Protein AF-A0A1F8MVR7-F1 (afdb_monomer_lite)

Secondary structure (DSSP, 8-state):
-HHHHHSHHHHHHTT--HHHHTSHHHHHHHHHHHHHHHHHHHHHHH---SSHHHHHHHHHHHHHHHHHHHHHHHHHHHHHHHHHHHHH-SSS-HHHHHHHHHHHHHHHHHHHHHHHHHHHHHHHHHHHH-HHHHHHT---THHHHHHHHHHHHHTS---------------

Foldseek 3Di:
DAVLCPQPLLVDLLPDALVNLLDPVNLVVLVVRLVVLVVVLVVLVPDDDPDPLCRQLSVLVNQLSVLSNVLSVLSNVLNVVVVVPVV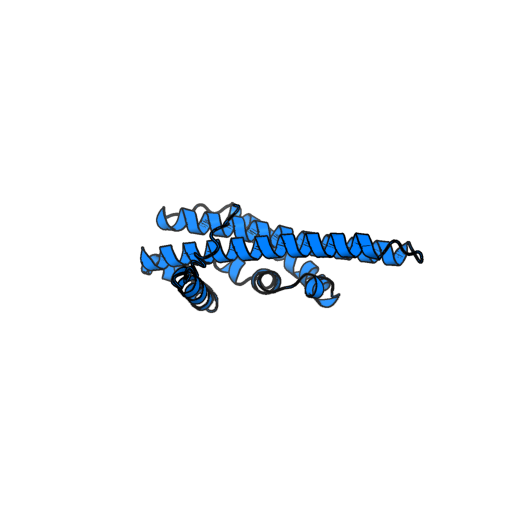PDPDDPPPPSVVVSNVVNRVSSVSNNVSVLSSLQSLVSSCVVPVPVSVVVVHDPVSVVVSVVSVVVVPPPPPPPPPPDDDDDDD

pLDDT: mean 83.25, std 14.8, range [39.56, 96.56]

Radius of gyration: 20.79 Å; chains: 1; bounding box: 49×62×52 Å

Structure (mmCIF, N/CA/C/O backbone):
data_AF-A0A1F8MVR7-F1
#
_entry.id   AF-A0A1F8MVR7-F1
#
loop_
_atom_site.group_PDB
_atom_site.id
_atom_site.type_symbol
_atom_site.label_atom_id
_atom_site.label_alt_id
_atom_site.label_comp_id
_atom_site.label_asym_id
_atom_site.label_entity_id
_atom_site.label_seq_id
_atom_site.pdbx_PDB_ins_code
_atom_site.Cartn_x
_atom_site.Cartn_y
_atom_site.Cartn_z
_atom_site.occupancy
_atom_site.B_iso_or_equiv
_atom_site.auth_seq_id
_atom_site.auth_comp_id
_atom_site.auth_asym_id
_atom_site.auth_atom_id
_atom_site.pdbx_PDB_model_num
ATOM 1 N N . MET A 1 1 ? -8.284 5.533 9.556 1.00 72.38 1 MET A N 1
ATOM 2 C CA . MET A 1 1 ? -8.357 4.084 9.255 1.00 72.38 1 MET A CA 1
ATOM 3 C C . MET A 1 1 ? -8.998 3.783 7.904 1.00 72.38 1 MET A C 1
ATOM 5 O O . MET A 1 1 ? -8.243 3.453 7.001 1.00 72.38 1 MET A O 1
ATOM 9 N N . SER A 1 2 ? -10.323 3.928 7.724 1.00 77.69 2 SER A N 1
ATOM 10 C CA . SER A 1 2 ? -11.008 3.431 6.508 1.00 77.69 2 SER A CA 1
ATOM 11 C C . SER A 1 2 ? -10.460 3.996 5.193 1.00 77.69 2 SER A C 1
ATOM 13 O O . SER A 1 2 ? -10.139 3.233 4.293 1.00 77.69 2 SER A O 1
ATOM 15 N N . LYS A 1 3 ? -10.219 5.313 5.118 1.00 86.56 3 LYS A N 1
ATOM 16 C CA . LYS A 1 3 ? -9.783 5.986 3.879 1.00 86.56 3 LYS A CA 1
ATOM 17 C C . LYS A 1 3 ? -8.527 5.386 3.229 1.00 86.56 3 LYS A C 1
ATOM 19 O O . LYS A 1 3 ? -8.451 5.320 2.011 1.00 86.56 3 LYS A O 1
ATOM 24 N N . VAL A 1 4 ? -7.540 4.946 4.019 1.00 88.00 4 VAL A N 1
ATOM 25 C CA . VAL A 1 4 ? -6.324 4.307 3.472 1.00 88.00 4 VAL A CA 1
ATOM 26 C C . VAL A 1 4 ? -6.638 2.920 2.916 1.00 88.00 4 VAL A C 1
ATOM 28 O O . VAL A 1 4 ? -6.083 2.527 1.898 1.00 88.00 4 VAL A O 1
ATOM 31 N N . LEU A 1 5 ? -7.532 2.178 3.569 1.00 88.00 5 LEU A N 1
ATOM 32 C CA . LEU A 1 5 ? -7.948 0.846 3.129 1.00 88.00 5 LEU A CA 1
ATOM 33 C C . LEU A 1 5 ? -8.877 0.900 1.906 1.00 88.00 5 LEU A C 1
ATOM 35 O O . LEU A 1 5 ? -8.863 -0.027 1.107 1.00 88.00 5 LEU A O 1
ATOM 39 N N . GLU A 1 6 ? -9.636 1.984 1.745 1.00 89.81 6 GLU A N 1
ATOM 40 C CA . GLU A 1 6 ? -10.480 2.267 0.570 1.00 89.81 6 GLU A CA 1
ATOM 41 C C . GLU A 1 6 ? -9.682 2.792 -0.622 1.00 89.81 6 GLU A C 1
ATOM 43 O O . GLU A 1 6 ? -10.161 2.748 -1.752 1.00 89.81 6 GLU A O 1
ATOM 48 N N . HIS A 1 7 ? -8.479 3.313 -0.378 1.00 91.81 7 HIS A N 1
ATOM 49 C CA . HIS A 1 7 ? -7.679 3.926 -1.421 1.00 91.81 7 HIS A CA 1
ATOM 50 C C . HIS A 1 7 ? -7.282 2.896 -2.485 1.00 91.81 7 HIS A C 1
ATOM 52 O O . HIS A 1 7 ? -6.774 1.822 -2.164 1.00 91.81 7 HIS A O 1
ATOM 58 N N . GLU A 1 8 ? -7.432 3.254 -3.760 1.00 90.00 8 GLU A N 1
ATOM 59 C CA . GLU A 1 8 ? -7.213 2.348 -4.897 1.00 90.00 8 GLU A CA 1
ATOM 60 C C . GLU A 1 8 ? -5.823 1.693 -4.867 1.00 90.00 8 GLU A C 1
ATOM 62 O O . GLU A 1 8 ? -5.710 0.472 -4.976 1.00 90.00 8 GLU A O 1
ATOM 67 N N . LEU A 1 9 ? -4.769 2.474 -4.586 1.00 91.44 9 LEU A N 1
ATOM 68 C CA . LEU A 1 9 ? -3.404 1.940 -4.459 1.00 91.44 9 LEU A CA 1
ATOM 69 C C . LEU A 1 9 ? -3.240 0.902 -3.345 1.00 91.44 9 LEU A C 1
ATOM 71 O O . LEU A 1 9 ? -2.382 0.034 -3.455 1.00 91.44 9 LEU A O 1
ATOM 75 N N . SER A 1 10 ? -4.044 0.963 -2.283 1.00 90.81 10 SER A N 1
ATOM 76 C CA . SER A 1 10 ? -3.985 -0.018 -1.197 1.00 90.81 10 SER A CA 1
ATOM 77 C C . SER A 1 10 ? -4.421 -1.399 -1.679 1.00 90.81 10 SER A C 1
ATOM 79 O O . SER A 1 10 ? -3.714 -2.391 -1.482 1.00 90.81 10 SER A O 1
ATOM 81 N N . GLY A 1 11 ? -5.555 -1.463 -2.380 1.00 88.00 11 GLY A N 1
ATOM 82 C CA . GLY A 1 11 ? -6.069 -2.702 -2.967 1.00 88.00 11 GLY A CA 1
ATOM 83 C C . GLY A 1 11 ? -5.257 -3.189 -4.170 1.00 88.00 11 GLY A C 1
ATOM 84 O O . GLY A 1 11 ? -5.140 -4.395 -4.385 1.00 88.00 11 GLY A O 1
ATOM 85 N N . PHE A 1 12 ? -4.692 -2.266 -4.945 1.00 91.56 12 PHE A N 1
ATOM 86 C CA . PHE A 1 12 ? -3.836 -2.587 -6.082 1.00 91.56 12 PHE A CA 1
ATOM 87 C C . PHE A 1 12 ? -2.488 -3.167 -5.627 1.00 91.56 12 PHE A C 1
ATOM 89 O O . PHE A 1 12 ? -2.185 -4.325 -5.910 1.00 91.56 12 PHE A O 1
ATOM 96 N N . LEU A 1 13 ? -1.716 -2.424 -4.825 1.00 92.38 13 LEU A N 1
ATOM 97 C CA . LEU A 1 13 ? -0.363 -2.825 -4.416 1.00 92.38 13 LEU A CA 1
ATOM 98 C C . LEU A 1 13 ? -0.340 -4.038 -3.484 1.00 92.38 13 LEU A C 1
ATOM 100 O O . LEU A 1 13 ? 0.631 -4.786 -3.481 1.00 92.38 13 LEU A O 1
ATOM 104 N N . SER A 1 14 ? -1.398 -4.270 -2.703 1.00 86.56 14 SER A N 1
ATOM 105 C CA . SER A 1 14 ? -1.476 -5.463 -1.847 1.00 86.56 14 SER A CA 1
ATOM 106 C C . SER A 1 14 ? -1.547 -6.776 -2.634 1.00 86.56 14 SER A C 1
ATOM 108 O O . SER A 1 14 ? -1.221 -7.824 -2.078 1.00 86.56 14 SER A O 1
ATOM 110 N N . ARG A 1 15 ? -1.925 -6.727 -3.918 1.00 88.00 15 ARG A N 1
ATOM 111 C CA . ARG A 1 15 ? -2.085 -7.901 -4.794 1.00 88.00 15 ARG A CA 1
ATOM 112 C C . ARG A 1 15 ? -1.180 -7.884 -6.027 1.00 88.00 15 ARG A C 1
ATOM 114 O O . ARG A 1 15 ? -1.085 -8.900 -6.703 1.00 88.00 15 ARG A O 1
ATOM 121 N N . ALA A 1 16 ? -0.527 -6.761 -6.315 1.00 91.81 16 ALA A N 1
ATOM 122 C CA . ALA A 1 16 ? 0.364 -6.619 -7.460 1.00 91.81 16 ALA A CA 1
ATOM 123 C C . ALA A 1 16 ? 1.596 -7.533 -7.355 1.00 91.81 16 ALA A C 1
ATOM 125 O O . ALA A 1 16 ? 2.045 -7.830 -6.248 1.00 91.81 16 ALA A O 1
ATOM 126 N N . SER A 1 17 ? 2.150 -7.930 -8.502 1.00 91.12 17 SER A N 1
ATOM 127 C CA . SER A 1 17 ? 3.505 -8.483 -8.665 1.00 91.12 17 SER A CA 1
ATOM 128 C C . SER A 1 17 ? 4.441 -7.430 -9.266 1.00 91.12 17 SER A C 1
ATOM 130 O O . SER A 1 17 ? 3.968 -6.429 -9.813 1.00 91.12 17 SER A O 1
ATOM 132 N N . ALA A 1 18 ? 5.754 -7.653 -9.212 1.00 88.94 18 ALA A N 1
ATOM 133 C CA . ALA A 1 18 ? 6.728 -6.789 -9.876 1.00 88.94 18 ALA A CA 1
ATOM 134 C C . ALA A 1 18 ? 6.449 -6.667 -11.382 1.00 88.94 18 ALA A C 1
ATOM 136 O O . ALA A 1 18 ? 6.470 -5.558 -11.912 1.00 88.94 18 ALA A O 1
ATOM 137 N N . ASP A 1 19 ? 6.080 -7.770 -12.039 1.00 87.38 19 ASP A N 1
ATOM 138 C CA . ASP A 1 19 ? 5.710 -7.770 -13.458 1.00 87.38 19 ASP A CA 1
ATOM 139 C C . ASP A 1 19 ? 4.508 -6.863 -13.733 1.00 87.38 19 ASP A C 1
ATOM 141 O O . ASP A 1 19 ? 4.540 -6.049 -14.654 1.00 87.38 19 ASP A O 1
ATOM 145 N N . THR A 1 20 ? 3.468 -6.936 -12.894 1.00 89.19 20 THR A N 1
ATOM 146 C CA . THR A 1 20 ? 2.275 -6.087 -13.046 1.00 89.19 20 THR A CA 1
ATOM 147 C C . THR A 1 20 ? 2.659 -4.608 -12.981 1.00 89.19 20 THR A C 1
ATOM 149 O O . THR A 1 20 ? 2.225 -3.812 -13.811 1.00 89.19 20 THR A O 1
ATOM 152 N N . LEU A 1 21 ? 3.530 -4.247 -12.035 1.00 90.19 21 LEU A N 1
ATOM 153 C CA . LEU A 1 21 ? 3.960 -2.866 -11.802 1.00 90.19 21 LEU A CA 1
ATOM 154 C C . LEU A 1 21 ? 4.910 -2.314 -12.864 1.00 90.19 21 LEU A C 1
ATOM 156 O O . LEU A 1 21 ? 5.133 -1.108 -12.886 1.00 90.19 21 LEU A O 1
ATOM 160 N N . SER A 1 22 ? 5.435 -3.166 -13.743 1.00 84.00 22 SER A N 1
ATOM 161 C CA . SER A 1 22 ? 6.260 -2.747 -14.879 1.00 84.00 22 SER A CA 1
ATOM 162 C C . SER A 1 22 ? 5.449 -2.307 -16.107 1.00 84.00 22 SER A C 1
ATOM 164 O O . SER A 1 22 ? 6.031 -1.843 -17.083 1.00 84.00 22 SER A O 1
ATOM 166 N N . SER A 1 23 ? 4.119 -2.454 -16.076 1.00 88.00 23 SER A N 1
ATOM 167 C CA . SER A 1 23 ? 3.235 -2.054 -17.178 1.00 88.00 23 SER A CA 1
ATOM 168 C C . SER A 1 23 ? 2.931 -0.553 -17.182 1.00 88.00 23 SER A C 1
ATOM 170 O O . SER A 1 23 ? 2.698 0.041 -16.128 1.00 88.00 23 SER A O 1
ATOM 172 N N . ASP A 1 24 ? 2.828 0.039 -18.376 1.00 85.75 24 ASP A N 1
ATOM 173 C CA . ASP A 1 24 ? 2.521 1.466 -18.560 1.00 85.75 24 ASP A CA 1
ATOM 174 C C . ASP A 1 24 ? 1.202 1.880 -17.878 1.00 85.75 24 ASP A C 1
ATOM 176 O O . ASP A 1 24 ? 1.114 2.947 -17.270 1.00 85.75 24 ASP A O 1
ATOM 180 N N . GLU A 1 25 ? 0.180 1.016 -17.911 1.00 89.88 25 GLU A N 1
ATOM 181 C CA . GLU A 1 25 ? -1.105 1.251 -17.234 1.00 89.88 25 GLU A CA 1
ATOM 182 C C . GLU A 1 25 ? -0.932 1.363 -15.712 1.00 89.88 25 GLU A C 1
ATOM 184 O O . GLU A 1 25 ? -1.475 2.266 -15.069 1.00 89.88 25 GLU A O 1
ATOM 189 N N . SER A 1 26 ? -0.130 0.470 -15.129 1.00 90.12 26 SER A N 1
ATOM 190 C CA . SER A 1 26 ? 0.151 0.485 -13.694 1.00 90.12 26 SER A CA 1
ATOM 191 C C . SER A 1 26 ? 0.964 1.712 -13.298 1.00 90.12 26 SER A C 1
ATOM 193 O O . SER A 1 26 ? 0.691 2.323 -12.264 1.00 90.12 26 SER A O 1
ATOM 195 N N . VAL A 1 27 ? 1.926 2.112 -14.130 1.00 89.00 27 VAL A N 1
ATOM 196 C CA . VAL A 1 27 ? 2.727 3.325 -13.931 1.00 89.00 27 VAL A CA 1
ATOM 197 C C . VAL A 1 27 ? 1.842 4.574 -13.969 1.00 89.00 27 VAL A C 1
ATOM 199 O O . VAL A 1 27 ? 1.921 5.406 -13.061 1.00 89.00 27 VAL A O 1
ATOM 202 N N . ALA A 1 28 ? 0.936 4.684 -14.944 1.00 90.50 28 ALA A N 1
ATOM 203 C CA . ALA A 1 28 ? -0.021 5.787 -15.024 1.00 90.50 28 ALA A CA 1
ATOM 204 C C . ALA A 1 28 ? -0.907 5.866 -13.766 1.00 90.50 28 ALA A C 1
ATOM 206 O O . ALA A 1 28 ? -1.027 6.929 -13.149 1.00 90.50 28 ALA A O 1
ATOM 207 N N . MET A 1 29 ? -1.446 4.727 -13.313 1.00 92.81 29 MET A N 1
ATOM 208 C CA . MET A 1 29 ? -2.224 4.653 -12.073 1.00 92.81 29 MET A CA 1
ATOM 209 C C . MET A 1 29 ? -1.408 5.103 -10.851 1.00 92.81 29 MET A C 1
ATOM 211 O O . MET A 1 29 ? -1.917 5.832 -9.993 1.00 92.81 29 MET A O 1
ATOM 215 N N . LEU A 1 30 ? -0.140 4.690 -10.753 1.00 93.12 30 LEU A N 1
ATOM 216 C CA . LEU A 1 30 ? 0.751 5.095 -9.666 1.00 93.12 30 LEU A CA 1
ATOM 217 C C . LEU A 1 30 ? 0.952 6.614 -9.646 1.00 93.12 30 LEU A C 1
ATOM 219 O O . LEU A 1 30 ? 0.810 7.219 -8.582 1.00 93.12 30 LEU A O 1
ATOM 223 N N . TYR A 1 31 ? 1.208 7.245 -10.794 1.00 90.12 31 TYR A N 1
ATOM 224 C CA . TYR A 1 31 ? 1.357 8.701 -10.879 1.00 90.12 31 TYR A CA 1
ATOM 225 C C . TYR A 1 31 ? 0.099 9.451 -10.434 1.00 90.12 31 TYR A C 1
ATOM 227 O O . TYR A 1 31 ? 0.186 10.386 -9.631 1.00 90.12 31 TYR A O 1
ATOM 235 N N . GLU A 1 32 ? -1.074 9.029 -10.907 1.00 92.44 32 GLU A N 1
ATOM 236 C CA . GLU A 1 32 ? -2.337 9.697 -10.583 1.00 92.44 32 GLU A CA 1
ATOM 237 C C . GLU A 1 32 ? -2.707 9.565 -9.103 1.00 92.44 32 GLU A C 1
ATOM 239 O O . GLU A 1 32 ? -3.164 10.519 -8.464 1.00 92.44 32 GLU A O 1
ATOM 244 N N . LYS A 1 33 ? -2.514 8.371 -8.538 1.00 92.38 33 LYS A N 1
ATOM 245 C CA . LYS A 1 33 ? -3.071 8.018 -7.230 1.00 92.38 33 LYS A CA 1
ATOM 246 C C . LYS A 1 33 ? -2.073 8.179 -6.082 1.00 92.38 33 LYS A C 1
ATOM 248 O O . LYS A 1 33 ? -2.491 8.215 -4.923 1.00 92.38 33 LYS A O 1
ATOM 253 N N . LEU A 1 34 ? -0.773 8.336 -6.349 1.00 90.06 34 LEU A N 1
ATOM 254 C CA . LEU A 1 34 ? 0.228 8.506 -5.288 1.00 90.06 34 LEU A CA 1
ATOM 255 C C . LEU A 1 34 ? 0.054 9.827 -4.533 1.00 90.06 34 LEU A C 1
ATOM 257 O O . LEU A 1 34 ? 0.158 9.858 -3.307 1.00 90.06 34 LEU A O 1
ATOM 261 N N . ARG A 1 35 ? -0.244 10.925 -5.234 1.00 88.25 35 ARG A N 1
ATOM 262 C CA . ARG A 1 35 ? -0.389 12.246 -4.602 1.00 88.25 35 ARG A CA 1
ATOM 263 C C . ARG A 1 35 ? -1.536 12.291 -3.576 1.00 88.25 35 ARG A C 1
ATOM 265 O O . ARG A 1 35 ? -1.281 12.729 -2.451 1.00 88.25 35 ARG A O 1
ATOM 272 N N . PRO A 1 36 ? -2.761 11.819 -3.884 1.00 88.50 36 PRO A N 1
ATOM 273 C CA . PRO A 1 36 ? -3.814 11.664 -2.877 1.00 88.50 36 PRO A CA 1
ATOM 274 C C . PRO A 1 36 ? -3.398 10.786 -1.687 1.00 88.50 36 PRO A C 1
ATOM 276 O O . PRO A 1 36 ? -3.704 11.116 -0.540 1.00 88.50 36 PRO A O 1
ATOM 279 N N . LEU A 1 37 ? -2.640 9.711 -1.931 1.00 88.44 37 LEU A N 1
ATOM 280 C CA . LEU A 1 37 ? -2.164 8.821 -0.872 1.00 88.44 37 LEU A CA 1
ATOM 281 C C . LEU A 1 37 ? -1.172 9.503 0.085 1.00 88.44 37 LEU A C 1
ATOM 283 O O . LEU A 1 37 ? -1.216 9.243 1.287 1.00 88.44 37 LEU A O 1
ATOM 287 N N . VAL A 1 38 ? -0.311 10.403 -0.405 1.00 88.44 38 VAL A N 1
ATOM 288 C CA . VAL A 1 38 ? 0.596 11.194 0.454 1.00 88.44 38 VAL A CA 1
ATOM 289 C C . VAL A 1 38 ? -0.189 12.043 1.448 1.00 88.44 38 VAL A C 1
ATOM 291 O O . VAL A 1 38 ? 0.156 12.086 2.628 1.00 88.44 38 VAL A O 1
ATOM 294 N N . MET A 1 39 ? -1.272 12.678 0.998 1.00 89.25 39 MET A N 1
ATOM 295 C CA . MET A 1 39 ? -2.127 13.481 1.875 1.00 89.25 39 MET A CA 1
ATOM 296 C C . MET A 1 39 ? -2.762 12.619 2.971 1.00 89.25 39 MET A C 1
ATOM 298 O O . MET A 1 39 ? -2.746 12.996 4.143 1.00 89.25 39 MET A O 1
ATOM 302 N N . LEU A 1 40 ? -3.249 11.428 2.606 1.00 86.94 40 LEU A N 1
ATOM 303 C CA . LEU A 1 40 ? -3.799 10.467 3.563 1.00 86.94 40 LEU A CA 1
ATOM 304 C C . LEU A 1 40 ? -2.743 9.953 4.548 1.00 86.94 40 LEU A C 1
ATOM 306 O O . LEU A 1 40 ? -3.049 9.785 5.725 1.00 86.94 40 LEU A O 1
ATOM 310 N N . LYS A 1 41 ? -1.500 9.731 4.105 1.00 89.00 41 LYS A N 1
ATOM 311 C CA . LYS A 1 41 ? -0.394 9.350 4.994 1.00 89.00 41 LYS A CA 1
ATOM 312 C C . LYS A 1 41 ? -0.175 10.405 6.078 1.00 89.00 41 LYS A C 1
ATOM 314 O O . LYS A 1 41 ? -0.104 10.046 7.250 1.00 89.00 41 LYS A O 1
A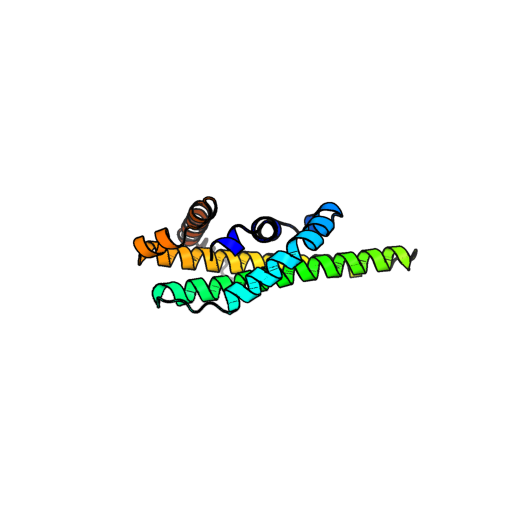TOM 319 N N . THR A 1 42 ? -0.114 11.680 5.699 1.00 87.88 42 THR A N 1
ATOM 320 C CA . THR A 1 42 ? 0.042 12.791 6.649 1.00 87.88 42 THR A CA 1
ATOM 321 C C . THR A 1 42 ? -1.141 12.877 7.616 1.00 87.88 42 THR A C 1
ATOM 323 O O . THR A 1 42 ? -0.939 13.076 8.811 1.00 87.88 42 THR A O 1
ATOM 326 N N . GLU A 1 43 ? -2.373 12.671 7.129 1.00 87.62 43 GLU A N 1
ATOM 327 C CA . GLU A 1 43 ? -3.569 12.611 7.981 1.00 87.62 43 GLU A CA 1
ATOM 328 C C . GLU A 1 43 ? -3.427 11.499 9.029 1.00 87.62 43 GLU A C 1
ATOM 330 O O . GLU A 1 43 ? -3.566 11.763 10.221 1.00 87.62 43 GLU A O 1
ATOM 335 N N . VAL A 1 44 ? -3.072 10.277 8.617 1.00 86.81 44 VAL A N 1
ATOM 336 C CA . VAL A 1 44 ? -2.905 9.144 9.541 1.00 86.81 44 VAL A CA 1
ATOM 337 C C . VAL A 1 44 ? -1.774 9.387 10.546 1.00 86.81 44 VAL A C 1
ATOM 339 O O . VAL A 1 44 ? -1.957 9.107 11.724 1.00 86.81 44 VAL A O 1
ATOM 342 N N . GLU A 1 45 ? -0.644 9.967 10.129 1.00 86.81 45 GLU A N 1
ATOM 343 C CA . GLU A 1 45 ? 0.479 10.313 11.023 1.00 86.81 45 GLU A CA 1
ATOM 344 C C . GLU A 1 45 ? 0.121 11.381 12.072 1.00 86.81 45 GLU A C 1
ATOM 346 O O . GLU A 1 45 ? 0.779 11.463 13.110 1.00 86.81 45 GLU A O 1
ATOM 351 N N . SER A 1 46 ? -0.928 12.173 11.834 1.00 85.25 46 SER A N 1
ATOM 352 C CA . SER A 1 46 ? -1.390 13.216 12.758 1.00 85.25 46 SER A CA 1
ATOM 353 C C . SER A 1 46 ? -2.422 12.737 13.787 1.00 85.25 46 SER A C 1
ATOM 355 O O . SER A 1 46 ? -2.683 13.433 14.773 1.00 85.25 46 SER A O 1
ATOM 357 N N . ILE A 1 47 ? -3.017 11.559 13.581 1.00 81.31 47 ILE A N 1
ATOM 358 C CA . ILE A 1 47 ? -4.064 11.029 14.454 1.00 81.31 47 ILE A CA 1
ATOM 359 C C . ILE A 1 47 ? -3.425 10.409 15.696 1.00 81.31 47 ILE A C 1
ATOM 361 O O . ILE A 1 47 ? -2.453 9.664 15.619 1.00 81.31 47 ILE A O 1
ATOM 365 N N . ARG A 1 48 ? -4.006 10.693 16.866 1.00 79.38 48 ARG A N 1
ATOM 366 C CA . ARG A 1 48 ? -3.732 9.935 18.090 1.00 79.38 48 ARG A CA 1
ATOM 367 C C . ARG A 1 48 ? -4.928 9.039 18.406 1.00 79.38 48 ARG A C 1
ATOM 369 O O . ARG A 1 48 ? -6.053 9.548 18.450 1.00 79.38 48 ARG A O 1
ATOM 376 N N . PRO A 1 49 ? -4.723 7.734 18.639 1.00 80.31 49 PRO A N 1
ATOM 377 C CA . PRO A 1 49 ? -5.811 6.833 18.985 1.00 80.31 49 PRO A CA 1
ATOM 378 C C . PRO A 1 49 ? -6.415 7.242 20.333 1.00 80.31 49 PRO A C 1
ATOM 380 O O . PRO A 1 49 ? -5.706 7.451 21.314 1.00 80.31 49 PRO A O 1
ATOM 383 N N . GLN A 1 50 ? -7.743 7.369 20.374 1.00 75.62 50 GLN A N 1
ATOM 384 C CA . GLN A 1 50 ? -8.485 7.794 21.571 1.00 75.62 50 GLN A CA 1
ATOM 385 C C . GLN A 1 50 ? -8.598 6.687 22.628 1.00 75.62 50 GLN A C 1
ATOM 387 O O . GLN A 1 50 ? -8.832 6.968 23.798 1.00 75.62 50 GLN A O 1
ATOM 392 N N . SER A 1 51 ? -8.457 5.428 22.207 1.00 81.06 51 SER A N 1
ATOM 393 C CA . SER A 1 51 ? -8.570 4.245 23.055 1.00 81.06 51 SER A CA 1
ATOM 394 C C . SER A 1 51 ? -7.274 3.449 23.012 1.00 81.06 51 SER A C 1
ATOM 396 O O . SER A 1 51 ? -6.697 3.248 21.940 1.00 81.06 51 SER A O 1
ATOM 398 N N . GLN A 1 52 ? -6.863 2.935 24.169 1.00 81.81 52 GLN A N 1
ATOM 399 C CA . GLN A 1 52 ? -5.722 2.031 24.283 1.00 81.81 52 GLN A CA 1
ATOM 400 C C . GLN A 1 52 ? -5.931 0.751 23.457 1.00 81.81 52 GLN A C 1
ATOM 402 O O . GLN A 1 52 ? -4.982 0.261 22.853 1.00 81.81 52 GLN A O 1
ATOM 407 N N . THR A 1 53 ? -7.179 0.283 23.324 1.00 83.81 53 THR A N 1
ATOM 408 C CA . THR A 1 53 ? -7.552 -0.863 22.476 1.00 83.81 53 THR A CA 1
ATOM 409 C C . THR A 1 53 ? -7.213 -0.630 21.000 1.00 83.81 53 THR A C 1
ATOM 411 O O . THR A 1 53 ? -6.899 -1.577 20.288 1.00 83.81 53 THR A O 1
ATOM 414 N N . LEU A 1 54 ? -7.234 0.624 20.528 1.00 88.75 54 LEU A N 1
ATOM 415 C CA . LEU A 1 54 ? -6.926 0.970 19.135 1.00 88.75 54 LEU A CA 1
ATOM 416 C C . LEU A 1 54 ? -5.454 1.289 18.892 1.00 88.75 54 LEU A C 1
ATOM 418 O O . LEU A 1 54 ? -5.052 1.361 17.733 1.00 88.75 54 LEU A O 1
ATOM 422 N N . ALA A 1 55 ? -4.650 1.481 19.939 1.00 90.12 55 ALA A N 1
ATOM 423 C CA . ALA A 1 55 ? -3.286 1.975 19.789 1.00 90.12 55 ALA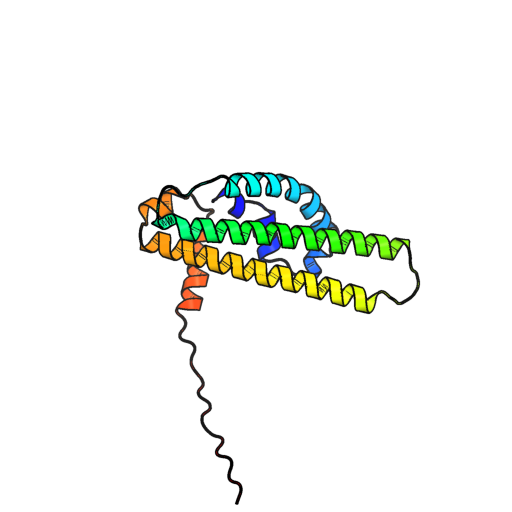 A CA 1
ATOM 424 C C . ALA A 1 55 ? -2.415 1.059 18.915 1.00 90.12 55 ALA A C 1
ATOM 426 O O . ALA A 1 55 ? -1.678 1.529 18.051 1.00 90.12 55 ALA A O 1
ATOM 427 N N . GLU A 1 56 ? -2.544 -0.257 19.082 1.00 90.88 56 GLU A N 1
ATOM 428 C CA . GLU A 1 56 ? -1.779 -1.226 18.293 1.00 90.88 56 GLU A CA 1
ATOM 429 C C . GLU A 1 56 ? -2.272 -1.340 16.847 1.00 90.88 56 GLU A C 1
ATOM 431 O O . GLU A 1 56 ? -1.465 -1.489 15.927 1.00 90.88 56 GLU A O 1
ATOM 436 N N . ALA A 1 57 ? -3.587 -1.249 16.633 1.00 92.19 57 ALA A N 1
ATOM 437 C CA . ALA A 1 57 ? -4.174 -1.273 15.298 1.00 92.19 57 ALA A CA 1
ATOM 438 C C . ALA A 1 57 ? -3.821 0.001 14.510 1.00 92.19 57 ALA A C 1
ATOM 440 O O . ALA A 1 57 ? -3.536 -0.066 13.315 1.00 92.19 57 ALA A O 1
ATOM 441 N N . ASP A 1 58 ? -3.762 1.148 15.189 1.00 91.81 58 ASP A N 1
ATOM 442 C CA . ASP A 1 58 ? -3.307 2.418 14.626 1.00 91.81 58 ASP A CA 1
ATOM 443 C C . ASP A 1 58 ? -1.811 2.381 14.268 1.00 91.81 58 ASP A C 1
ATOM 445 O O . ASP A 1 58 ? -1.428 2.696 13.140 1.00 91.81 58 ASP A O 1
ATOM 449 N N . ALA A 1 59 ? -0.960 1.864 15.161 1.00 92.25 59 ALA A N 1
ATOM 450 C CA . ALA A 1 59 ? 0.459 1.661 14.870 1.00 92.25 59 ALA A CA 1
ATOM 451 C C . ALA A 1 59 ? 0.684 0.710 13.676 1.00 92.25 59 ALA A C 1
ATOM 453 O O . ALA A 1 59 ? 1.552 0.953 12.829 1.00 92.25 59 ALA A O 1
ATOM 454 N N . ALA A 1 60 ? -0.111 -0.360 13.574 1.00 93.62 60 ALA A N 1
ATOM 455 C CA . ALA A 1 60 ? -0.071 -1.271 12.433 1.00 93.62 60 ALA A CA 1
ATOM 456 C C . ALA A 1 60 ? -0.523 -0.583 11.134 1.00 93.62 60 ALA A C 1
ATOM 458 O O . ALA A 1 60 ? 0.116 -0.770 10.096 1.00 93.62 60 ALA A O 1
ATOM 459 N N . LEU A 1 61 ? -1.556 0.266 11.190 1.00 93.81 61 LEU A N 1
ATOM 460 C CA . LEU A 1 61 ? -2.000 1.060 10.045 1.00 93.81 61 LEU A CA 1
ATOM 461 C C . LEU A 1 61 ? -0.908 2.025 9.580 1.00 93.81 61 LEU A C 1
ATOM 463 O O . LEU A 1 61 ? -0.653 2.122 8.380 1.00 93.81 61 LEU A O 1
ATOM 467 N N . LEU A 1 62 ? -0.253 2.726 10.505 1.00 93.50 62 LEU A N 1
ATOM 468 C CA . LEU A 1 62 ? 0.859 3.623 10.194 1.00 93.50 62 LEU A CA 1
ATOM 469 C C . LEU A 1 62 ? 1.985 2.878 9.477 1.00 93.50 62 LEU A C 1
ATOM 471 O O . LEU A 1 62 ? 2.499 3.346 8.460 1.00 93.50 62 LEU A O 1
ATOM 475 N N . HIS A 1 63 ? 2.351 1.696 9.976 1.00 94.94 63 HIS A N 1
ATOM 476 C CA . HIS A 1 63 ? 3.369 0.870 9.336 1.00 94.94 63 HIS A CA 1
ATOM 477 C C . HIS A 1 63 ? 2.941 0.412 7.933 1.00 94.94 63 HIS A C 1
ATOM 479 O O . HIS A 1 63 ? 3.720 0.552 6.990 1.00 94.94 63 HIS A O 1
ATOM 485 N N . PHE A 1 64 ? 1.704 -0.066 7.770 1.00 95.75 64 PHE A N 1
ATOM 486 C CA . PHE A 1 64 ? 1.152 -0.448 6.468 1.00 95.75 64 PHE A CA 1
ATOM 487 C C . PHE A 1 64 ? 1.138 0.728 5.478 1.00 95.75 64 PHE A C 1
ATOM 489 O O . PHE A 1 64 ? 1.614 0.597 4.353 1.00 95.75 64 PHE A O 1
ATOM 496 N N . THR A 1 65 ? 0.702 1.908 5.919 1.00 94.56 65 THR A N 1
ATOM 497 C CA . THR A 1 65 ? 0.654 3.129 5.096 1.00 94.56 65 THR A CA 1
ATOM 498 C C . THR A 1 65 ? 2.048 3.550 4.626 1.00 94.56 65 THR A C 1
ATOM 500 O O . THR A 1 65 ? 2.240 3.896 3.461 1.00 94.56 65 THR A O 1
ATOM 503 N N . LYS A 1 66 ? 3.060 3.466 5.501 1.00 94.06 66 LYS A N 1
ATOM 504 C CA . LYS A 1 66 ? 4.460 3.720 5.123 1.00 94.06 66 LYS A CA 1
ATOM 505 C C . LYS A 1 66 ? 4.952 2.722 4.075 1.00 94.06 66 LYS A C 1
ATOM 507 O O . LYS A 1 66 ? 5.624 3.121 3.129 1.00 94.06 66 LYS A O 1
ATOM 512 N N . ARG A 1 67 ? 4.609 1.438 4.220 1.00 95.81 67 ARG A N 1
ATOM 513 C CA . ARG A 1 67 ? 4.980 0.393 3.252 1.00 95.81 67 ARG A CA 1
ATOM 514 C C . ARG A 1 67 ? 4.315 0.589 1.899 1.00 95.81 67 ARG A C 1
ATOM 516 O O . ARG A 1 67 ? 4.996 0.427 0.894 1.00 95.81 67 ARG A O 1
ATOM 523 N N . LEU A 1 68 ? 3.042 0.987 1.875 1.00 94.94 68 LEU A N 1
ATOM 524 C CA . LEU A 1 68 ? 2.333 1.313 0.635 1.00 94.94 68 LEU A CA 1
ATOM 525 C C . LEU A 1 68 ? 3.075 2.390 -0.150 1.00 94.94 68 LEU A C 1
ATOM 527 O O . LEU A 1 68 ? 3.320 2.229 -1.341 1.00 94.94 68 LEU A O 1
ATOM 531 N N . PHE A 1 69 ? 3.473 3.461 0.538 1.00 93.44 69 PHE A N 1
ATOM 532 C CA . PHE A 1 69 ? 4.208 4.552 -0.087 1.00 93.44 69 PHE A CA 1
ATOM 533 C C . PHE A 1 69 ? 5.571 4.100 -0.625 1.00 93.44 69 PHE A C 1
ATOM 535 O O . PHE A 1 69 ? 5.916 4.430 -1.753 1.00 93.44 69 PHE A O 1
ATOM 542 N N . LEU A 1 70 ? 6.329 3.319 0.152 1.00 93.88 70 LEU A N 1
ATOM 543 C CA . LEU A 1 70 ? 7.630 2.804 -0.285 1.00 93.88 70 LEU A CA 1
ATOM 544 C C . LEU A 1 70 ? 7.513 1.884 -1.506 1.00 93.88 70 LEU A C 1
ATOM 546 O O . LEU A 1 70 ? 8.320 2.004 -2.422 1.00 93.88 70 LEU A O 1
ATOM 550 N N . ALA A 1 71 ? 6.508 1.007 -1.544 1.00 95.25 71 ALA A N 1
ATOM 551 C CA . ALA A 1 71 ? 6.265 0.136 -2.690 1.00 95.25 71 ALA A CA 1
ATOM 552 C C . ALA A 1 71 ? 5.879 0.945 -3.939 1.00 95.25 71 ALA A C 1
ATOM 554 O O . ALA A 1 71 ? 6.456 0.738 -5.002 1.00 95.25 71 ALA A O 1
ATOM 555 N N . ALA A 1 72 ? 4.964 1.910 -3.802 1.00 94.44 72 ALA A N 1
ATOM 556 C CA . ALA A 1 72 ? 4.581 2.794 -4.902 1.00 94.44 72 ALA A CA 1
ATOM 557 C C . ALA A 1 72 ? 5.773 3.609 -5.427 1.00 94.44 72 ALA A C 1
ATOM 559 O O . ALA A 1 72 ? 5.964 3.739 -6.632 1.00 94.44 72 ALA A O 1
ATOM 560 N N . HIS A 1 73 ? 6.591 4.140 -4.517 1.00 92.69 73 HIS A N 1
ATOM 561 C CA . HIS A 1 73 ? 7.773 4.916 -4.868 1.00 92.69 73 HIS A CA 1
ATOM 562 C C . HIS A 1 73 ? 8.821 4.065 -5.592 1.00 92.69 73 HIS A C 1
ATOM 564 O O . HIS A 1 73 ? 9.334 4.495 -6.619 1.00 92.69 73 HIS A O 1
ATOM 570 N N . GLN A 1 74 ? 9.094 2.848 -5.107 1.00 94.31 74 GLN A N 1
ATOM 571 C CA . GLN A 1 74 ? 10.021 1.928 -5.771 1.00 94.31 74 GLN A CA 1
ATOM 572 C C . GLN A 1 74 ? 9.550 1.565 -7.183 1.00 94.31 74 GLN A C 1
ATOM 574 O O . GLN A 1 74 ? 10.363 1.539 -8.101 1.00 94.31 74 GLN A O 1
ATOM 579 N N . ALA A 1 75 ? 8.249 1.329 -7.374 1.00 93.56 75 ALA A N 1
ATOM 580 C CA . ALA A 1 75 ? 7.691 1.034 -8.691 1.00 93.56 75 ALA A CA 1
ATOM 581 C C . ALA A 1 75 ? 7.909 2.193 -9.681 1.00 93.56 75 ALA A C 1
ATOM 583 O O . ALA A 1 75 ? 8.333 1.970 -10.812 1.00 93.56 75 ALA A O 1
ATOM 584 N N . LEU A 1 76 ? 7.695 3.438 -9.238 1.00 92.81 76 LEU A N 1
ATOM 585 C CA . LEU A 1 76 ? 7.952 4.623 -10.062 1.00 92.81 76 LEU A CA 1
ATOM 586 C C . LEU A 1 76 ? 9.442 4.815 -10.372 1.00 92.81 76 LEU A C 1
ATOM 588 O O . LEU A 1 76 ? 9.778 5.136 -11.508 1.00 92.81 76 LEU A O 1
ATOM 592 N N . LEU A 1 77 ? 10.335 4.600 -9.398 1.00 91.88 77 LEU A N 1
ATOM 593 C CA . LEU A 1 77 ? 11.785 4.660 -9.629 1.00 91.88 77 LEU A CA 1
ATOM 594 C C . LEU A 1 77 ? 12.216 3.649 -10.694 1.00 91.88 77 LEU A C 1
ATOM 596 O O . LEU A 1 77 ? 12.891 4.023 -11.649 1.00 91.88 77 LEU A O 1
ATOM 600 N N . ASN A 1 78 ? 11.745 2.406 -10.576 1.00 91.56 78 ASN A N 1
ATOM 601 C CA . ASN A 1 78 ? 12.037 1.362 -11.552 1.00 91.56 78 ASN A CA 1
ATOM 602 C C . ASN A 1 78 ? 11.565 1.752 -12.965 1.00 91.56 78 ASN A C 1
ATOM 604 O O . ASN A 1 78 ? 12.262 1.463 -13.935 1.00 91.56 78 ASN A O 1
ATOM 608 N N . SER A 1 79 ? 10.406 2.414 -13.082 1.00 89.62 79 SER A N 1
ATOM 609 C CA . SER A 1 79 ? 9.879 2.895 -14.366 1.00 89.62 79 SER A CA 1
ATOM 610 C C . SER A 1 79 ? 10.756 3.985 -14.983 1.00 89.62 79 SER A C 1
ATOM 612 O O . SER A 1 79 ? 11.093 3.904 -16.160 1.00 89.62 79 SER A O 1
ATOM 614 N N . ILE A 1 80 ? 11.158 4.984 -14.191 1.00 88.44 80 ILE A N 1
ATOM 615 C CA . ILE A 1 80 ? 12.015 6.089 -14.654 1.00 88.44 80 ILE A CA 1
ATOM 616 C C . ILE A 1 80 ? 13.376 5.556 -15.115 1.00 88.44 80 ILE A C 1
ATOM 618 O O . ILE A 1 80 ? 13.888 5.954 -16.158 1.00 88.44 80 ILE A O 1
ATOM 622 N N . GLU A 1 81 ? 13.967 4.635 -14.354 1.00 86.56 81 GLU A N 1
ATOM 623 C CA . GLU A 1 81 ? 15.232 3.996 -14.725 1.00 86.56 81 GLU A CA 1
ATOM 624 C C . GLU A 1 81 ? 15.100 3.199 -16.031 1.00 86.56 81 GLU A C 1
ATOM 626 O O . GLU A 1 81 ? 15.973 3.293 -16.892 1.00 86.56 81 GLU A O 1
ATOM 631 N N . ALA A 1 82 ? 13.990 2.477 -16.219 1.00 85.50 82 ALA A N 1
ATOM 632 C CA . ALA A 1 82 ? 13.738 1.719 -17.443 1.00 85.50 82 ALA A CA 1
ATOM 633 C C . ALA A 1 82 ? 13.547 2.628 -18.672 1.00 85.50 82 ALA A C 1
ATOM 635 O O . ALA A 1 82 ? 13.985 2.283 -19.769 1.00 85.50 82 ALA A O 1
ATOM 636 N N . GLU A 1 83 ? 12.913 3.792 -18.516 1.00 84.69 83 GLU A N 1
ATOM 637 C CA . GLU A 1 83 ? 12.806 4.797 -19.582 1.00 84.69 83 GLU A CA 1
ATOM 638 C C . GLU A 1 83 ? 14.167 5.408 -19.935 1.00 84.69 83 GLU A C 1
ATOM 640 O O . GLU A 1 83 ? 14.511 5.509 -21.115 1.00 84.69 83 GLU A O 1
ATOM 645 N N . ASN A 1 84 ? 14.969 5.757 -18.925 1.00 83.31 84 ASN A N 1
ATOM 646 C CA . ASN A 1 84 ? 16.309 6.303 -19.131 1.00 83.31 84 ASN A CA 1
ATOM 647 C C . ASN A 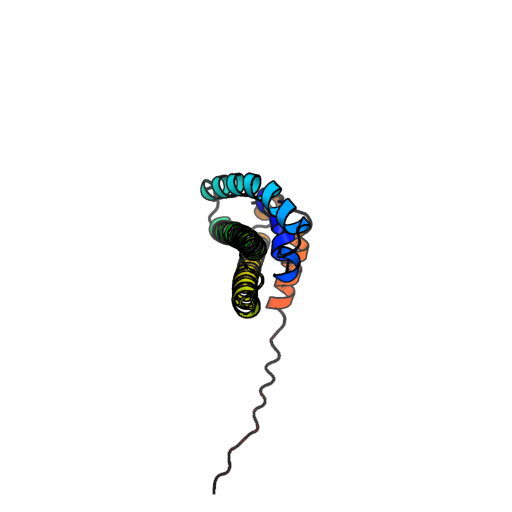1 84 ? 17.214 5.311 -19.878 1.00 83.31 84 ASN A C 1
ATOM 649 O O . ASN A 1 84 ? 17.896 5.707 -20.822 1.00 83.31 84 ASN A O 1
ATOM 653 N N . GLU A 1 85 ? 17.175 4.022 -19.526 1.00 77.12 85 GLU A N 1
ATOM 654 C CA . GLU A 1 85 ? 17.906 2.956 -20.229 1.00 77.12 85 GLU A CA 1
ATOM 655 C C . GLU A 1 85 ? 17.509 2.856 -21.706 1.00 77.12 85 GLU A C 1
ATOM 657 O O . GLU A 1 85 ? 18.384 2.888 -22.574 1.00 77.12 85 GLU A O 1
ATOM 662 N N . LYS A 1 86 ? 16.200 2.820 -22.004 1.00 76.12 86 LYS A N 1
ATOM 663 C CA . LYS A 1 86 ? 15.684 2.800 -23.388 1.00 76.12 86 LYS A CA 1
ATOM 664 C C . LYS A 1 86 ? 16.185 3.987 -24.211 1.00 76.12 86 LYS A C 1
ATOM 666 O O . LYS A 1 86 ? 16.345 3.871 -25.421 1.00 76.12 86 LYS A O 1
ATOM 671 N N . SER A 1 87 ? 16.406 5.132 -23.566 1.00 74.69 87 SER A N 1
ATOM 672 C CA . SER A 1 87 ? 16.885 6.346 -24.227 1.00 74.69 87 SER A CA 1
ATOM 673 C C . SER A 1 87 ? 18.409 6.419 -24.394 1.00 74.69 87 SER A C 1
ATOM 675 O O . SER A 1 87 ? 18.883 7.309 -25.102 1.00 74.69 87 SER A O 1
ATOM 677 N N . HIS A 1 88 ? 19.188 5.554 -23.726 1.00 66.12 88 HIS A N 1
ATOM 678 C CA . HIS A 1 88 ? 20.648 5.704 -23.606 1.00 66.12 88 HIS A CA 1
ATOM 679 C C . HIS A 1 88 ? 21.484 4.495 -24.068 1.00 66.12 88 HIS A C 1
ATOM 681 O O . HIS A 1 88 ? 22.680 4.686 -24.276 1.00 66.12 88 HIS A O 1
ATOM 687 N N . PHE A 1 89 ? 20.917 3.297 -24.285 1.00 57.56 89 PHE A N 1
ATOM 688 C CA . PHE A 1 89 ? 21.704 2.110 -24.673 1.00 57.56 89 PHE A CA 1
ATOM 689 C C . PHE A 1 89 ? 21.014 1.177 -25.693 1.00 57.56 89 PHE A C 1
ATOM 691 O O . PHE A 1 89 ? 19.884 0.747 -25.480 1.00 57.56 89 PHE A O 1
ATOM 698 N N . GLU A 1 90 ? 21.747 0.803 -26.758 1.00 56.28 90 GLU A N 1
ATOM 699 C CA . GLU A 1 90 ? 21.502 -0.390 -27.604 1.00 56.28 90 GLU A CA 1
ATOM 700 C C . GLU A 1 90 ? 22.353 -1.613 -27.172 1.00 56.28 90 GLU A C 1
ATOM 702 O O . GLU A 1 90 ? 22.189 -2.696 -27.726 1.00 56.28 90 GLU A O 1
ATOM 707 N N . GLU A 1 91 ? 23.248 -1.485 -26.179 1.00 51.84 91 GLU A N 1
ATOM 708 C CA . GLU A 1 91 ? 24.168 -2.560 -25.762 1.00 51.84 91 GLU A CA 1
ATOM 709 C C . GLU A 1 91 ? 23.811 -3.202 -24.404 1.00 51.84 91 GLU A C 1
ATOM 711 O O . GLU A 1 91 ? 23.316 -2.562 -23.477 1.00 51.84 91 GLU A O 1
ATOM 716 N N . ASP A 1 92 ? 24.100 -4.503 -24.332 1.00 51.34 92 ASP A N 1
ATOM 717 C CA . ASP A 1 92 ? 23.573 -5.603 -23.505 1.00 51.34 92 ASP A CA 1
ATOM 718 C C . ASP A 1 92 ? 23.739 -5.527 -21.960 1.00 51.34 92 ASP A C 1
ATOM 720 O O . ASP A 1 92 ? 23.955 -6.534 -21.288 1.00 51.34 92 ASP A O 1
ATOM 724 N N . LEU A 1 93 ? 23.587 -4.353 -21.340 1.00 54.66 93 LEU A N 1
ATOM 725 C CA . LEU A 1 93 ? 23.574 -4.184 -19.869 1.00 54.66 93 LEU A CA 1
ATOM 726 C C . LEU A 1 93 ? 22.195 -4.458 -19.220 1.00 54.66 93 LEU A C 1
ATOM 728 O O . LEU A 1 93 ? 22.024 -4.305 -18.010 1.00 54.66 93 LEU A O 1
ATOM 732 N N . SER A 1 94 ? 21.193 -4.853 -20.013 1.00 59.84 94 SER A N 1
ATOM 733 C CA . SER A 1 94 ? 19.774 -4.823 -19.615 1.00 59.84 94 SER A CA 1
ATOM 734 C C . SER A 1 94 ? 19.326 -5.941 -18.660 1.00 59.84 94 SER A C 1
ATOM 736 O O . SER A 1 94 ? 18.318 -5.780 -17.971 1.00 59.84 94 SER A O 1
ATOM 738 N N . GLY A 1 95 ? 20.054 -7.061 -18.587 1.00 65.00 95 GLY A N 1
ATOM 739 C CA . GLY A 1 95 ? 19.656 -8.234 -17.798 1.00 65.00 95 GLY A CA 1
ATOM 740 C C . GLY A 1 95 ? 19.792 -8.035 -16.285 1.00 65.00 95 GLY A C 1
ATOM 741 O O . GLY A 1 95 ? 18.803 -8.075 -15.557 1.00 65.00 95 GLY A O 1
ATOM 742 N N . GLU A 1 96 ? 21.007 -7.757 -15.806 1.00 73.25 96 GLU A N 1
ATOM 743 C CA . GLU A 1 96 ? 21.308 -7.705 -14.364 1.00 73.25 96 GLU A CA 1
ATOM 744 C C . GLU A 1 96 ? 20.589 -6.556 -13.632 1.00 73.25 96 GLU A C 1
ATOM 746 O O . GLU A 1 96 ? 20.119 -6.716 -12.500 1.00 73.25 96 GLU A O 1
ATOM 751 N N . LEU A 1 97 ? 20.454 -5.391 -14.279 1.00 72.81 97 LEU A N 1
ATOM 752 C CA . LEU A 1 97 ? 19.714 -4.249 -13.728 1.00 72.81 97 LEU A CA 1
ATOM 753 C C . LEU A 1 97 ? 18.212 -4.538 -13.650 1.00 72.81 97 LEU A C 1
ATOM 755 O O . LEU A 1 97 ? 17.571 -4.234 -12.639 1.00 72.81 97 LEU A O 1
ATOM 759 N N . ARG A 1 98 ? 17.641 -5.173 -14.683 1.00 74.69 98 ARG A N 1
ATOM 760 C CA . ARG A 1 98 ? 16.239 -5.606 -14.680 1.00 74.69 98 ARG A CA 1
ATOM 761 C C . ARG A 1 98 ? 15.973 -6.618 -13.567 1.00 74.69 98 ARG A C 1
ATOM 763 O O . ARG A 1 98 ? 14.991 -6.446 -12.842 1.00 74.69 98 ARG A O 1
ATOM 770 N N . ASP A 1 99 ? 16.859 -7.592 -13.386 1.00 80.88 99 ASP A N 1
ATOM 771 C CA . ASP A 1 99 ? 16.754 -8.593 -12.321 1.00 80.88 99 ASP A CA 1
ATOM 772 C C . ASP A 1 99 ? 16.839 -7.946 -10.932 1.00 80.88 99 ASP A C 1
ATOM 774 O O . ASP A 1 99 ? 16.029 -8.236 -10.048 1.00 80.88 99 ASP A O 1
ATOM 778 N N . THR A 1 100 ? 17.752 -6.987 -10.754 1.00 86.38 100 THR A N 1
ATOM 779 C CA . THR A 1 100 ? 17.899 -6.238 -9.497 1.00 86.38 100 THR A CA 1
ATOM 780 C C . THR A 1 100 ? 16.648 -5.414 -9.176 1.00 86.38 100 THR A C 1
ATOM 782 O O . THR A 1 100 ? 16.142 -5.465 -8.051 1.00 86.38 100 THR A O 1
ATOM 785 N N . ARG A 1 101 ? 16.095 -4.684 -10.155 1.00 88.50 101 ARG A N 1
ATOM 786 C CA . ARG A 1 101 ? 14.853 -3.905 -9.987 1.00 88.50 101 ARG A CA 1
ATOM 787 C C . ARG A 1 101 ? 13.659 -4.791 -9.653 1.00 88.50 101 ARG A C 1
ATOM 789 O O . ARG A 1 101 ? 12.883 -4.449 -8.756 1.00 88.50 10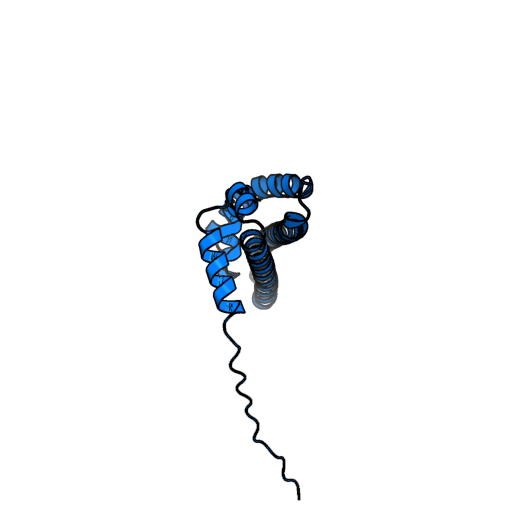1 ARG A O 1
ATOM 796 N N . GLY A 1 102 ? 13.525 -5.917 -10.355 1.00 89.06 102 GLY A N 1
ATOM 797 C CA . GLY A 1 102 ? 12.488 -6.914 -10.100 1.00 89.06 102 GLY A CA 1
ATOM 798 C C . GLY A 1 102 ? 12.578 -7.459 -8.676 1.00 89.06 102 GLY A C 1
ATOM 799 O O . GLY A 1 102 ? 11.593 -7.424 -7.937 1.00 89.06 102 GLY A O 1
ATOM 800 N N . PHE A 1 103 ? 13.780 -7.850 -8.246 1.00 91.44 103 PHE A N 1
ATOM 801 C CA . PHE A 1 103 ? 14.034 -8.318 -6.884 1.00 91.44 103 PHE A CA 1
ATOM 802 C C . PHE A 1 103 ? 13.678 -7.270 -5.818 1.00 91.44 103 PHE A C 1
ATOM 804 O O . PHE A 1 103 ? 12.970 -7.579 -4.857 1.00 91.44 103 PHE A O 1
ATOM 811 N N . LEU A 1 104 ? 14.132 -6.021 -5.979 1.00 92.44 104 LEU A N 1
ATOM 812 C CA . LEU A 1 104 ? 13.832 -4.942 -5.032 1.00 92.44 104 LEU A CA 1
ATOM 813 C C . LEU A 1 104 ? 12.327 -4.660 -4.945 1.00 92.44 104 LEU A C 1
ATOM 815 O O . LEU A 1 104 ? 11.806 -4.436 -3.849 1.00 92.44 104 LEU A O 1
ATOM 819 N N . MET A 1 105 ? 11.622 -4.700 -6.077 1.00 95.12 105 MET A N 1
ATOM 820 C CA . MET A 1 105 ? 10.175 -4.512 -6.116 1.00 95.12 105 MET A CA 1
ATOM 821 C C . MET A 1 105 ? 9.444 -5.643 -5.388 1.00 95.12 105 MET A C 1
ATOM 823 O O . MET A 1 105 ? 8.619 -5.370 -4.513 1.00 95.12 105 MET A O 1
ATOM 827 N N . GLU A 1 106 ? 9.786 -6.902 -5.671 1.00 94.50 106 GLU A N 1
ATOM 828 C CA . GLU A 1 106 ? 9.213 -8.056 -4.967 1.00 94.50 106 GLU A CA 1
ATOM 829 C C . GLU A 1 106 ? 9.470 -7.983 -3.460 1.00 94.50 106 GLU A C 1
ATOM 831 O O . GLU A 1 106 ? 8.562 -8.186 -2.650 1.00 94.50 106 GLU A O 1
ATOM 836 N N . TRP A 1 107 ? 10.680 -7.591 -3.056 1.00 94.88 107 TRP A N 1
ATOM 837 C CA . TRP A 1 107 ? 11.003 -7.403 -1.647 1.00 94.88 107 TRP A CA 1
ATOM 838 C C . TRP A 1 107 ? 10.106 -6.353 -0.973 1.00 94.88 107 TRP A C 1
ATOM 840 O O . TRP A 1 107 ? 9.628 -6.571 0.147 1.00 94.88 107 TRP A O 1
ATOM 850 N N . GLN A 1 108 ? 9.815 -5.228 -1.637 1.00 96.00 108 GLN A N 1
ATOM 851 C CA . GLN A 1 108 ? 8.879 -4.231 -1.103 1.00 96.00 108 GLN A CA 1
ATOM 852 C C . GLN A 1 108 ? 7.449 -4.777 -1.007 1.00 96.00 108 GLN A C 1
ATOM 854 O O . GLN A 1 108 ? 6.778 -4.542 0.003 1.00 96.00 108 GLN A O 1
ATOM 859 N N . LEU A 1 109 ? 6.993 -5.535 -2.009 1.00 95.94 109 LEU A N 1
ATOM 860 C CA . LEU A 1 109 ? 5.651 -6.126 -2.036 1.00 95.94 109 LEU A CA 1
ATOM 861 C C . LEU A 1 109 ? 5.453 -7.157 -0.926 1.00 95.94 109 LEU A C 1
ATOM 863 O O . LEU A 1 109 ? 4.443 -7.112 -0.223 1.00 95.94 109 LEU A O 1
ATOM 867 N N . VAL A 1 110 ? 6.434 -8.027 -0.686 1.00 95.44 110 VAL A N 1
ATOM 868 C CA . VAL A 1 110 ? 6.399 -8.986 0.430 1.00 95.44 110 VAL A CA 1
ATOM 869 C C . VAL A 1 110 ? 6.249 -8.258 1.766 1.00 95.44 110 VAL A C 1
ATOM 871 O O . VAL A 1 110 ? 5.390 -8.597 2.582 1.00 95.44 110 VAL A O 1
ATOM 874 N N . ARG A 1 111 ? 7.032 -7.198 1.993 1.00 95.56 111 ARG A N 1
ATOM 875 C CA . ARG A 1 111 ? 6.960 -6.425 3.245 1.00 95.56 111 ARG A CA 1
ATOM 876 C C . ARG A 1 111 ? 5.664 -5.636 3.386 1.00 95.56 111 ARG A C 1
ATOM 878 O O . ARG A 1 111 ? 5.209 -5.416 4.510 1.00 95.56 111 ARG A O 1
ATOM 885 N N . LEU A 1 112 ? 5.086 -5.197 2.273 1.00 96.56 112 LEU A N 1
ATOM 886 C CA . LEU A 1 112 ? 3.774 -4.569 2.243 1.00 96.56 112 LEU A CA 1
ATOM 887 C C . LEU A 1 112 ? 2.676 -5.557 2.656 1.00 96.56 112 LEU A C 1
ATOM 889 O O . LEU A 1 112 ? 1.878 -5.230 3.536 1.00 96.56 112 LEU A O 1
ATOM 893 N N . ARG A 1 113 ? 2.665 -6.762 2.072 1.00 94.94 113 ARG A N 1
ATOM 894 C CA . ARG A 1 113 ? 1.697 -7.823 2.398 1.00 94.94 113 ARG A CA 1
ATOM 895 C C . ARG A 1 113 ? 1.793 -8.229 3.871 1.00 94.94 113 ARG A C 1
ATOM 897 O O . ARG A 1 113 ? 0.793 -8.153 4.577 1.00 94.94 113 ARG A O 1
ATOM 904 N N . ALA A 1 114 ? 3.003 -8.453 4.384 1.00 94.44 114 ALA A N 1
ATOM 905 C CA . ALA A 1 114 ? 3.219 -8.746 5.804 1.00 94.44 114 ALA A CA 1
ATOM 906 C C . ALA A 1 114 ? 2.738 -7.612 6.737 1.00 94.44 114 ALA A C 1
ATOM 908 O O . ALA A 1 114 ? 2.178 -7.847 7.809 1.00 94.44 114 ALA A O 1
ATOM 909 N N . ALA A 1 115 ? 2.931 -6.346 6.346 1.00 95.75 115 ALA A N 1
ATOM 910 C CA . ALA A 1 115 ? 2.411 -5.215 7.116 1.00 95.75 115 ALA A CA 1
ATOM 911 C C . ALA A 1 115 ? 0.875 -5.167 7.112 1.00 95.75 115 ALA A C 1
ATOM 913 O O . ALA A 1 115 ? 0.272 -4.788 8.119 1.00 95.75 115 ALA A O 1
ATOM 914 N N . ARG A 1 116 ? 0.254 -5.569 6.000 1.00 95.00 116 ARG A N 1
ATOM 915 C CA . ARG A 1 116 ? -1.197 -5.661 5.856 1.00 95.00 116 ARG A CA 1
ATOM 916 C C . ARG A 1 116 ? -1.784 -6.780 6.705 1.00 95.00 116 ARG A C 1
ATOM 918 O O . ARG A 1 116 ? -2.723 -6.528 7.448 1.00 95.00 116 ARG A O 1
ATOM 925 N N . GLU A 1 117 ? -1.203 -7.971 6.656 1.00 94.19 117 GLU A N 1
ATOM 926 C CA . GLU A 1 117 ? -1.593 -9.106 7.502 1.00 94.19 117 GLU A CA 1
ATOM 927 C C . GLU A 1 117 ? -1.533 -8.735 8.984 1.00 94.19 117 GLU A C 1
ATOM 929 O O . GLU A 1 117 ? -2.494 -8.946 9.724 1.00 94.19 117 GLU A O 1
ATOM 934 N N . ARG A 1 118 ? -0.453 -8.068 9.413 1.00 93.81 118 ARG A N 1
ATOM 935 C CA . ARG A 1 118 ? -0.339 -7.565 10.787 1.00 93.81 118 ARG A CA 1
ATOM 936 C C . ARG A 1 118 ? -1.457 -6.582 11.142 1.00 93.81 118 ARG A C 1
ATOM 938 O O . ARG A 1 118 ? -1.967 -6.633 12.258 1.00 93.81 118 ARG A O 1
ATOM 945 N N . LEU A 1 119 ? -1.840 -5.688 10.230 1.00 95.06 119 LEU A N 1
ATOM 946 C CA . LEU A 1 119 ? -2.971 -4.781 10.441 1.00 95.06 119 LEU A CA 1
ATOM 947 C C . LEU A 1 119 ? -4.294 -5.549 10.573 1.00 95.06 119 LEU A C 1
ATOM 949 O O . LEU A 1 119 ? -5.051 -5.281 11.505 1.00 95.06 119 LEU A O 1
ATOM 953 N N . LEU A 1 120 ? -4.556 -6.512 9.686 1.00 94.56 120 LEU A N 1
ATOM 954 C CA . LEU A 1 120 ? -5.763 -7.344 9.728 1.00 94.56 120 LEU A CA 1
ATOM 955 C C . LEU A 1 120 ? -5.847 -8.145 11.035 1.00 94.56 120 LEU A C 1
ATOM 957 O O . LEU A 1 120 ? -6.895 -8.161 11.677 1.00 94.56 120 LEU A O 1
ATOM 961 N N . SER A 1 121 ? -4.728 -8.714 11.488 1.00 93.62 121 SER A N 1
ATOM 962 C CA . SER A 1 121 ? -4.629 -9.400 12.780 1.00 93.62 121 SER A CA 1
ATOM 963 C C . SER A 1 121 ? -4.957 -8.472 13.953 1.00 93.62 121 SER A C 1
ATOM 965 O O . SER A 1 121 ? -5.717 -8.851 14.838 1.00 93.62 121 SER A O 1
ATOM 967 N N . ARG A 1 122 ? -4.454 -7.230 13.970 1.00 93.75 122 ARG A N 1
ATOM 968 C CA . ARG A 1 122 ? -4.782 -6.282 15.054 1.00 93.75 122 ARG A CA 1
ATOM 969 C C . ARG A 1 122 ? -6.231 -5.820 15.012 1.00 93.75 122 ARG A C 1
ATOM 971 O O . ARG A 1 122 ? -6.848 -5.651 16.056 1.00 93.75 122 ARG A O 1
ATOM 978 N N . LEU A 1 123 ? -6.798 -5.656 13.822 1.00 93.50 123 LEU A N 1
ATOM 979 C CA . LEU A 1 123 ? -8.224 -5.383 13.659 1.00 93.50 123 LEU A CA 1
ATOM 980 C C . LEU A 1 123 ? -9.096 -6.545 14.155 1.00 93.50 123 LEU A C 1
ATOM 982 O O . LEU A 1 123 ? -10.143 -6.300 14.752 1.00 93.50 123 LEU A O 1
ATOM 986 N N . SER A 1 124 ? -8.647 -7.788 13.963 1.00 93.00 124 SER A N 1
ATOM 987 C CA . SER A 1 124 ? -9.296 -8.989 14.503 1.00 93.00 124 SER A CA 1
ATOM 988 C C . SER A 1 124 ? -9.359 -8.941 16.024 1.00 93.00 124 SER A C 1
ATOM 990 O O . SER A 1 124 ? -10.448 -9.037 16.590 1.00 93.00 124 SER A O 1
ATOM 992 N N . GLU A 1 125 ? -8.224 -8.684 16.675 1.00 92.31 125 GLU A N 1
ATOM 993 C CA . GLU A 1 125 ? -8.153 -8.542 18.133 1.00 92.31 125 GLU A CA 1
ATOM 994 C C . GLU A 1 125 ? -9.073 -7.423 18.649 1.00 92.31 125 GLU A C 1
ATOM 996 O O . GLU A 1 125 ? -9.729 -7.581 19.679 1.00 92.31 125 GLU A O 1
ATOM 1001 N N . VAL A 1 126 ? -9.162 -6.292 17.934 1.00 92.50 126 VAL A N 1
ATOM 1002 C CA . VAL A 1 126 ? -10.094 -5.206 18.285 1.00 92.50 126 VAL A CA 1
ATOM 1003 C C . VAL A 1 126 ? -11.544 -5.681 18.195 1.00 92.50 126 VAL A C 1
ATOM 1005 O O . VAL A 1 126 ? -12.317 -5.385 19.100 1.00 92.50 126 VAL A O 1
ATOM 1008 N N . SER A 1 127 ? -11.915 -6.428 17.150 1.00 93.25 127 SER A N 1
ATOM 1009 C CA . SER A 1 127 ? -13.281 -6.956 17.004 1.00 93.25 127 SER A CA 1
ATOM 1010 C C . SER A 1 127 ? -13.668 -7.929 18.124 1.00 93.25 127 SER A C 1
ATOM 1012 O O . SER A 1 127 ? -14.798 -7.898 18.602 1.00 93.25 127 SER A O 1
ATOM 1014 N N . GLU A 1 128 ? -12.720 -8.740 18.600 1.00 91.56 128 GLU A N 1
ATOM 1015 C CA . GLU A 1 128 ? -12.939 -9.692 19.696 1.00 91.56 128 GLU A CA 1
ATOM 1016 C C . GLU A 1 128 ? -13.039 -8.999 21.058 1.00 91.56 128 GLU A C 1
ATOM 1018 O O . GLU A 1 128 ? -13.860 -9.379 21.890 1.00 91.56 128 GLU A O 1
ATOM 1023 N N . ARG A 1 129 ? -12.213 -7.971 21.291 1.00 91.38 129 ARG A N 1
ATOM 1024 C CA . ARG A 1 129 ? -12.173 -7.244 22.569 1.00 91.38 129 ARG A CA 1
ATOM 1025 C C . ARG A 1 129 ? -13.294 -6.220 22.710 1.00 91.38 129 ARG A C 1
ATOM 1027 O O . ARG A 1 129 ? -13.830 -6.056 23.801 1.00 91.38 129 ARG A O 1
ATOM 1034 N N . ASP A 1 130 ? -13.612 -5.498 21.638 1.00 91.62 130 ASP A N 1
ATOM 1035 C CA . ASP A 1 130 ? -14.589 -4.409 21.646 1.00 91.62 130 ASP A CA 1
ATOM 1036 C C . ASP A 1 130 ? -15.298 -4.293 20.289 1.00 91.62 130 ASP A C 1
ATOM 1038 O O . ASP A 1 130 ? -14.978 -3.466 19.425 1.00 91.62 130 ASP A O 1
ATOM 1042 N N . GLN A 1 131 ? -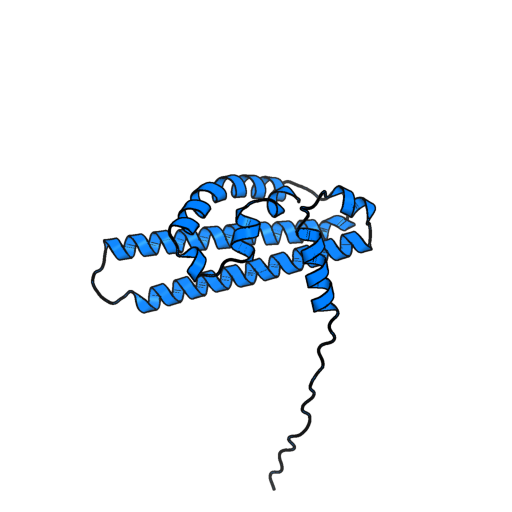16.322 -5.128 20.119 1.00 90.88 131 GLN A N 1
ATOM 1043 C CA . GLN A 1 131 ? -17.122 -5.170 18.900 1.00 90.88 131 GLN A CA 1
ATOM 1044 C C . GLN A 1 131 ? -17.816 -3.829 18.606 1.00 90.88 131 GLN A C 1
ATOM 1046 O O . GLN A 1 131 ? -17.962 -3.457 17.442 1.00 90.88 131 GLN A O 1
ATOM 1051 N N . GLN A 1 132 ? -18.237 -3.070 19.625 1.00 91.38 132 GLN A N 1
ATOM 1052 C CA . GLN A 1 132 ? -18.886 -1.772 19.406 1.00 91.38 132 GLN A CA 1
ATOM 1053 C C . GLN A 1 132 ? -17.903 -0.750 18.832 1.00 91.38 132 GLN A C 1
ATOM 1055 O O . GLN A 1 132 ? -18.247 -0.006 17.909 1.00 91.38 132 GLN A O 1
ATOM 1060 N N . LEU A 1 133 ? -16.678 -0.715 19.358 1.00 89.81 133 LEU A N 1
ATOM 1061 C CA . LEU A 1 133 ? -15.607 0.123 18.834 1.00 89.81 133 LEU A CA 1
ATOM 1062 C C . LEU A 1 133 ? -15.219 -0.290 17.417 1.00 89.81 133 LEU A C 1
ATOM 1064 O O . LEU A 1 133 ? -15.083 0.576 16.553 1.00 89.81 133 LEU A O 1
ATOM 1068 N N . PHE A 1 134 ? -15.120 -1.593 17.157 1.00 90.94 134 PHE A N 1
ATOM 1069 C CA . PHE A 1 134 ? -14.830 -2.123 15.829 1.00 90.94 134 PHE A CA 1
ATOM 1070 C C . PHE A 1 134 ? -15.863 -1.673 14.784 1.00 90.94 134 PHE A C 1
ATOM 1072 O O . PHE A 1 134 ? -15.490 -1.158 13.730 1.00 90.94 134 PHE A O 1
ATOM 1079 N N . GLN A 1 135 ? -17.162 -1.755 15.094 1.00 90.69 135 GLN A N 1
ATOM 1080 C CA . GLN A 1 135 ? -18.223 -1.289 14.188 1.00 90.69 135 GLN A CA 1
ATOM 1081 C C . GLN A 1 135 ? -18.131 0.221 13.892 1.00 90.69 135 GLN A C 1
ATOM 1083 O O . GLN A 1 135 ? -18.416 0.662 12.776 1.00 90.69 135 GLN A O 1
ATOM 1088 N N . LYS A 1 136 ? -17.668 1.034 14.853 1.00 90.25 136 LYS A N 1
ATOM 1089 C CA . LYS A 1 136 ? -17.459 2.483 14.658 1.00 90.25 136 LYS A CA 1
ATOM 1090 C C . LYS A 1 136 ? -16.318 2.810 13.693 1.00 90.25 136 LYS A C 1
ATOM 1092 O O . LYS A 1 136 ? -16.309 3.917 13.153 1.00 90.25 136 LYS A O 1
ATOM 1097 N N . LEU A 1 137 ? -15.390 1.881 13.441 1.00 87.44 137 LEU A N 1
ATOM 1098 C CA . LEU A 1 137 ? -14.290 2.086 12.491 1.00 87.44 137 LEU A CA 1
ATOM 1099 C C . LEU A 1 137 ? -14.774 2.208 11.040 1.00 87.44 137 LEU A C 1
ATOM 1101 O O . LEU A 1 137 ? -14.029 2.741 10.215 1.00 87.44 137 LEU A O 1
ATOM 1105 N N . LYS A 1 138 ? -16.003 1.747 10.744 1.00 88.12 138 LYS A N 1
ATOM 1106 C CA . LYS A 1 138 ? -16.634 1.795 9.413 1.00 88.12 138 LYS A CA 1
ATOM 1107 C C . LYS A 1 138 ? -15.703 1.273 8.316 1.00 88.12 138 LYS A C 1
ATOM 1109 O O . LYS A 1 138 ? -15.493 1.942 7.312 1.00 88.12 138 LYS A O 1
ATOM 1114 N N . LEU A 1 139 ? -15.107 0.103 8.551 1.00 90.00 139 LEU A N 1
ATOM 1115 C CA . LEU A 1 139 ? -14.153 -0.496 7.623 1.00 90.00 139 LEU A CA 1
ATOM 1116 C C . LEU A 1 139 ? -14.825 -0.874 6.290 1.00 90.00 139 LEU A C 1
ATOM 1118 O O . LEU A 1 139 ? -16.016 -1.205 6.273 1.00 90.00 139 LEU A O 1
ATOM 1122 N N . PRO A 1 140 ? -14.068 -0.902 5.180 1.00 88.69 140 PRO A N 1
ATOM 1123 C CA . PRO A 1 140 ? -14.585 -1.325 3.881 1.00 88.69 140 PRO A CA 1
ATOM 1124 C C . PRO A 1 140 ? -15.065 -2.770 3.926 1.00 88.69 140 PRO A C 1
ATOM 1126 O O . PRO A 1 140 ? -14.463 -3.597 4.606 1.00 88.69 140 PRO A O 1
ATOM 1129 N N . ARG A 1 141 ? -16.095 -3.104 3.139 1.00 85.69 141 ARG A N 1
ATOM 1130 C CA . ARG A 1 141 ? -16.720 -4.444 3.140 1.00 85.69 141 ARG A CA 1
ATOM 1131 C C . ARG A 1 141 ? -15.745 -5.597 2.881 1.00 85.69 141 ARG A C 1
ATOM 1133 O O . ARG A 1 141 ? -15.987 -6.694 3.366 1.00 85.69 141 ARG A O 1
ATOM 1140 N N . ALA A 1 142 ? -14.666 -5.351 2.138 1.00 86.38 142 ALA A N 1
ATOM 1141 C CA . ALA A 1 142 ? -13.638 -6.354 1.874 1.00 86.38 142 ALA A CA 1
ATOM 1142 C C . ALA A 1 142 ? -12.838 -6.721 3.137 1.00 86.38 142 ALA A C 1
ATOM 1144 O O . ALA A 1 142 ? -12.523 -7.886 3.347 1.00 86.38 142 ALA A O 1
ATOM 1145 N N . ILE A 1 143 ? -12.577 -5.757 4.026 1.00 89.69 143 ILE A N 1
ATOM 1146 C CA . ILE A 1 143 ? -11.660 -5.943 5.156 1.00 89.69 143 ILE A CA 1
ATOM 1147 C C . ILE A 1 143 ? -12.140 -7.016 6.145 1.00 89.69 143 ILE A C 1
ATOM 1149 O O . ILE A 1 143 ? -11.328 -7.875 6.476 1.00 89.69 143 ILE A O 1
ATOM 1153 N N . PRO A 1 144 ? -13.417 -7.066 6.581 1.00 87.44 144 PRO A N 1
ATOM 1154 C CA . PRO A 1 144 ? -13.893 -8.156 7.434 1.00 87.44 144 PRO A CA 1
ATOM 1155 C C . PRO A 1 144 ? -13.717 -9.558 6.833 1.00 87.44 144 PRO A C 1
ATOM 1157 O O . PRO A 1 144 ? -13.361 -10.481 7.557 1.00 87.44 144 PRO A O 1
ATOM 1160 N N . ALA A 1 145 ? -13.924 -9.728 5.522 1.00 87.12 145 ALA A N 1
ATOM 1161 C CA . ALA A 1 145 ? -13.736 -11.023 4.861 1.00 87.12 145 ALA A CA 1
ATOM 1162 C C . ALA A 1 145 ? -12.253 -11.434 4.825 1.00 87.12 145 ALA A C 1
ATOM 1164 O O . ALA A 1 145 ? -11.900 -12.595 5.033 1.00 87.12 145 ALA A O 1
ATOM 1165 N N . GLU A 1 146 ? -11.369 -10.465 4.605 1.00 88.06 146 GLU A N 1
ATOM 1166 C CA . GLU A 1 146 ? -9.926 -10.689 4.597 1.00 88.06 146 GLU A CA 1
ATOM 1167 C C . GLU A 1 146 ? -9.368 -10.952 6.000 1.00 88.06 146 GLU A C 1
ATOM 1169 O O . GLU A 1 146 ? -8.479 -11.781 6.165 1.00 88.06 146 GLU A O 1
ATOM 1174 N N . MET A 1 147 ? -9.928 -10.310 7.028 1.00 90.62 147 MET A N 1
ATOM 1175 C CA . MET A 1 147 ? -9.614 -10.617 8.426 1.00 90.62 147 MET A CA 1
ATOM 1176 C C . MET A 1 147 ? -9.957 -12.066 8.777 1.00 90.62 147 MET A C 1
ATOM 1178 O O . MET A 1 147 ? -9.161 -12.737 9.431 1.00 90.62 147 MET A O 1
ATOM 1182 N N . GLU A 1 148 ? -11.111 -12.560 8.322 1.00 85.56 148 GLU A N 1
ATOM 1183 C CA . GLU A 1 148 ? -11.518 -13.947 8.562 1.00 85.56 148 GLU A CA 1
ATOM 1184 C C . GLU A 1 148 ? -10.572 -14.945 7.880 1.00 85.56 148 GLU A C 1
ATOM 1186 O O . GLU A 1 148 ? -10.226 -15.970 8.458 1.00 85.56 148 GLU A O 1
ATOM 1191 N N . SER A 1 149 ? -10.059 -14.602 6.697 1.00 83.50 149 SER A N 1
ATOM 1192 C CA . SER A 1 149 ? -9.054 -15.422 6.006 1.00 83.50 149 SER A CA 1
ATOM 1193 C C . SER A 1 149 ? -7.761 -15.539 6.829 1.00 83.50 149 SER A C 1
ATOM 1195 O O . SER A 1 149 ? -7.271 -16.643 7.059 1.00 83.50 149 SER A O 1
ATOM 1197 N N . VAL A 1 150 ? -7.264 -14.421 7.374 1.00 82.94 150 VAL A N 1
ATOM 1198 C CA . VAL A 1 150 ? -6.060 -14.401 8.230 1.00 82.94 150 VAL A CA 1
ATOM 1199 C C . VAL A 1 150 ? -6.265 -15.194 9.528 1.00 82.94 150 VAL A C 1
ATOM 1201 O O . VAL A 1 150 ? -5.342 -15.868 9.994 1.00 82.94 150 VAL A O 1
ATOM 1204 N N . ARG A 1 151 ? -7.470 -15.158 10.114 1.00 81.12 151 ARG A N 1
ATOM 1205 C CA . ARG A 1 151 ? -7.813 -15.973 11.293 1.00 81.12 151 ARG A CA 1
ATOM 1206 C C . ARG A 1 151 ? -7.695 -17.465 11.002 1.00 81.12 151 ARG A C 1
ATOM 1208 O O . ARG A 1 151 ? -7.083 -18.188 11.783 1.00 81.12 151 ARG A O 1
ATOM 1215 N N . LEU A 1 152 ? -8.248 -17.923 9.882 1.00 76.81 152 LEU A N 1
ATOM 1216 C CA . LEU A 1 152 ? -8.234 -19.338 9.501 1.00 76.81 152 LEU A CA 1
ATOM 1217 C C . LEU A 1 152 ? -6.811 -19.859 9.236 1.00 76.81 152 LEU A C 1
ATOM 1219 O O . LEU A 1 152 ? -6.496 -21.002 9.575 1.00 76.81 152 LEU A O 1
ATOM 1223 N N . GLU A 1 153 ? -5.930 -19.015 8.699 1.00 72.06 153 GLU A N 1
ATOM 1224 C CA . GLU A 1 153 ? -4.513 -19.346 8.496 1.00 72.06 153 GLU A CA 1
ATOM 1225 C C . GLU A 1 153 ? -3.737 -19.441 9.818 1.00 72.06 153 GLU A C 1
ATOM 1227 O O . GLU A 1 153 ? -2.933 -20.354 9.995 1.00 72.06 153 GLU A O 1
ATOM 1232 N N . THR A 1 154 ? -4.014 -18.558 10.784 1.00 60.56 154 THR A N 1
ATOM 1233 C CA . THR A 1 154 ? -3.382 -18.612 12.118 1.00 60.56 154 THR A CA 1
ATOM 1234 C C . THR A 1 154 ? -3.902 -19.753 12.994 1.00 60.56 154 THR A C 1
ATOM 1236 O O . THR A 1 154 ? -3.183 -20.207 13.883 1.00 60.56 154 THR A O 1
ATOM 1239 N N . HIS A 1 155 ? -5.123 -20.236 12.744 1.00 54.62 155 HIS A N 1
ATOM 1240 C CA . HIS A 1 155 ? -5.755 -21.333 13.489 1.00 54.62 155 HIS A CA 1
ATOM 1241 C C . HIS A 1 155 ? -5.614 -22.697 12.806 1.00 54.62 155 HIS A C 1
ATOM 1243 O O . HIS A 1 155 ? -6.073 -23.697 13.356 1.00 54.62 155 HIS A O 1
ATOM 1249 N N . SER A 1 156 ? -4.964 -22.769 11.641 1.00 43.34 156 SER A N 1
ATOM 1250 C CA . SER A 1 156 ? -4.551 -24.045 11.065 1.00 43.34 156 SER A CA 1
ATOM 1251 C C . SER A 1 156 ? -3.359 -24.568 11.869 1.00 43.34 156 SER A C 1
ATOM 1253 O O . SER A 1 156 ? -2.273 -23.991 11.769 1.00 43.34 156 SER A O 1
ATOM 1255 N N . PRO A 1 157 ? -3.508 -25.634 12.684 1.00 44.62 157 PRO A N 1
ATOM 1256 C CA . PRO A 1 157 ? -2.355 -26.240 13.321 1.00 44.62 157 PRO A CA 1
ATOM 1257 C C . PRO A 1 157 ? -1.414 -26.673 12.203 1.00 44.62 157 PRO A C 1
ATOM 1259 O O . PRO A 1 157 ? -1.786 -27.470 11.342 1.00 44.62 157 PRO A O 1
ATOM 1262 N N . GLN A 1 158 ? -0.196 -26.131 12.203 1.00 45.31 158 GLN A N 1
ATOM 1263 C CA . GLN A 1 158 ? 0.889 -26.705 11.429 1.00 45.31 158 GLN A CA 1
ATOM 1264 C C . GLN A 1 158 ? 0.973 -28.169 11.850 1.00 45.31 158 GLN A C 1
ATOM 1266 O O . GLN A 1 158 ? 1.453 -28.485 12.938 1.00 45.31 158 GLN A O 1
ATOM 1271 N N . THR A 1 159 ? 0.463 -29.074 11.015 1.00 42.44 159 THR A N 1
ATOM 1272 C CA . THR A 1 159 ? 0.805 -30.487 11.083 1.00 42.44 159 THR A CA 1
ATOM 1273 C C . THR A 1 159 ? 2.315 -30.549 10.944 1.00 42.44 159 THR A C 1
ATOM 1275 O O . THR A 1 159 ? 2.851 -30.536 9.836 1.00 42.44 159 THR A O 1
ATOM 1278 N N . MET A 1 160 ? 3.002 -30.559 12.086 1.00 43.31 160 MET A N 1
ATOM 1279 C CA . MET A 1 160 ? 4.386 -30.963 12.189 1.00 43.31 160 MET A CA 1
ATOM 1280 C C . MET A 1 160 ? 4.449 -32.379 11.632 1.00 43.31 160 MET A C 1
ATOM 1282 O O . MET A 1 160 ? 4.176 -33.356 12.326 1.00 43.31 160 MET A O 1
ATOM 1286 N N . ARG A 1 161 ? 4.814 -32.503 10.355 1.00 42.66 161 ARG A N 1
ATOM 1287 C CA . ARG A 1 161 ? 5.468 -33.712 9.876 1.00 42.66 161 ARG A CA 1
ATOM 1288 C C . ARG A 1 161 ? 6.851 -33.722 10.506 1.00 42.66 161 ARG A C 1
ATOM 1290 O O . ARG A 1 161 ? 7.833 -33.280 9.920 1.00 42.66 161 ARG A O 1
ATOM 1297 N N . HIS A 1 162 ? 6.884 -34.192 11.746 1.00 39.78 162 HIS A N 1
ATOM 1298 C CA . HIS A 1 162 ? 8.077 -34.709 12.382 1.00 39.78 162 HIS A CA 1
ATOM 1299 C C . HIS A 1 162 ? 8.473 -35.960 11.581 1.00 39.78 162 HIS A C 1
ATOM 1301 O O . HIS A 1 162 ? 8.055 -37.070 11.893 1.00 39.78 162 HIS A O 1
ATOM 1307 N N . ASN A 1 163 ? 9.229 -35.783 10.496 1.00 39.56 163 ASN A N 1
ATOM 1308 C CA . ASN A 1 163 ? 10.002 -36.881 9.921 1.00 39.56 163 ASN A CA 1
ATOM 1309 C C . ASN A 1 163 ? 11.208 -37.104 10.838 1.00 39.56 163 ASN A C 1
ATOM 1311 O O . ASN A 1 163 ? 12.327 -36.680 10.558 1.00 39.56 163 ASN A O 1
ATOM 1315 N N . SER A 1 164 ? 10.937 -37.718 11.984 1.00 52.25 164 SER A N 1
ATOM 1316 C CA . SER A 1 164 ? 11.937 -38.382 12.803 1.00 52.25 164 SER A CA 1
ATOM 1317 C C . SER A 1 164 ? 12.121 -39.768 12.202 1.00 52.25 164 SER A C 1
ATOM 1319 O O . SER A 1 164 ? 11.290 -40.622 12.461 1.00 52.25 164 SER A O 1
ATOM 1321 N N . ASP A 1 165 ? 13.117 -39.949 11.337 1.00 51.34 165 ASP A N 1
ATOM 1322 C CA . ASP A 1 165 ? 13.779 -41.245 11.116 1.00 51.34 165 ASP A CA 1
ATOM 1323 C C . ASP A 1 165 ? 14.910 -41.088 10.096 1.00 51.34 165 ASP A C 1
ATOM 1325 O O . ASP A 1 165 ? 14.799 -41.452 8.930 1.00 51.34 165 ASP A O 1
ATOM 1329 N N . VAL A 1 166 ? 16.037 -40.542 10.555 1.00 46.81 166 VAL A N 1
ATOM 1330 C CA . VAL A 1 166 ? 17.348 -40.917 10.014 1.00 46.81 166 VAL A CA 1
ATOM 1331 C C . VAL A 1 166 ? 18.303 -40.997 11.197 1.00 46.81 166 VAL A C 1
ATOM 1333 O O . VAL A 1 166 ? 18.849 -39.993 11.648 1.00 46.81 166 VAL A O 1
ATOM 1336 N N . SER A 1 167 ? 18.477 -42.203 11.731 1.00 48.38 167 SER A N 1
ATOM 1337 C CA . SER A 1 167 ? 19.631 -42.512 12.574 1.00 48.38 167 SER A CA 1
ATOM 1338 C C . SER A 1 167 ? 20.860 -42.652 11.672 1.00 48.38 167 SER A C 1
ATOM 1340 O O . SER A 1 167 ? 20.830 -43.484 10.764 1.00 48.38 167 SER A O 1
ATOM 1342 N N . PRO A 1 168 ? 21.946 -41.888 11.876 1.00 48.50 168 PRO A N 1
ATOM 1343 C CA . PRO A 1 168 ? 23.191 -42.145 11.176 1.00 48.50 168 PRO A CA 1
ATOM 1344 C C . PRO A 1 168 ? 23.939 -43.269 11.903 1.00 48.50 168 PRO A C 1
ATOM 1346 O O . PRO A 1 168 ? 24.535 -43.056 12.957 1.00 48.50 168 PRO A O 1
ATOM 1349 N N . SER A 1 169 ? 23.904 -44.478 11.343 1.00 53.84 169 SER A N 1
ATOM 1350 C CA . SER A 1 169 ? 24.820 -45.555 11.717 1.00 53.84 169 SER A CA 1
ATOM 1351 C C . SER A 1 169 ? 26.151 -45.349 10.993 1.00 53.84 169 SER A C 1
ATOM 1353 O O . SER A 1 169 ? 26.243 -45.601 9.793 1.00 53.84 169 SER A O 1
ATOM 1355 N N . TRP A 1 170 ? 27.176 -44.912 11.719 1.00 57.84 170 TRP A N 1
ATOM 1356 C CA . TRP A 1 170 ? 28.567 -45.086 11.306 1.00 57.84 170 TRP A CA 1
ATOM 1357 C C . TRP A 1 170 ? 29.254 -45.953 12.361 1.00 57.84 170 TRP A C 1
ATOM 1359 O O . TRP A 1 170 ? 29.713 -45.459 13.391 1.00 57.84 170 TRP A O 1
ATOM 1369 N N . LEU A 1 171 ? 29.223 -47.260 12.102 1.00 51.09 171 LEU A N 1
ATOM 1370 C CA . LEU A 1 171 ? 30.267 -48.209 12.479 1.00 51.09 171 LEU A CA 1
ATOM 1371 C C . LEU A 1 171 ? 31.079 -48.496 11.216 1.00 51.09 171 LEU A C 1
ATOM 1373 O O . LEU A 1 171 ? 30.433 -48.622 10.149 1.00 51.09 171 LEU A O 1
#

Sequence (171 aa):
MSKVLEHELSGFLSRASADTLSSDESVAMLYEKLRPLVMLKTEVESIRPQSQTLAEADAALLHFTKRLFLAAHQALLNSIEAENEKSHFEEDLSGELRDTRGFLMEWQLVRLRAARERLLSRLSEVSERDQQLFQKLKLPRAIPAEMESVRLETHSPQTMRHNSDVSPSWL